Protein AF-A0A3N8AL44-F1 (afdb_monomer)

pLDDT: mean 87.47, std 13.8, range [42.69, 97.19]

Solvent-accessible surface area (backbone atoms only — not comparable to full-atom values): 4721 Å² total; per-residue (Å²): 138,84,85,79,83,72,81,73,70,55,70,68,58,53,62,51,70,69,38,79,61,49,62,44,50,53,39,43,62,72,30,38,67,41,36,52,50,16,52,50,36,62,77,40,43,70,58,35,22,51,51,29,46,73,72,68,41,81,63,19,60,59,54,34,51,50,49,29,49,48,26,37,50,51,33,49,39,58,47,68,52,78,86,120

Foldseek 3Di:
DDPPPPPPPPPVVVVQVVDPCNQLVVLCVVLVVLQVVLVVCVVVVVVQLVVQVVVVDPPSSVVSVVSSCCSNVVSCCSNVVPPD

Mean predicted aligned error: 7.53 Å

Sequence (84 aa):
MTTTTGRCSPGWIRALLSQAWVGSLVRLALVSAFLIGGVNKAMHFGDAVAEQAHFGLHPPALWAALAVVVEIGGSLCVVFRRFT

Structure (mmCIF, N/CA/C/O backbone):
data_AF-A0A3N8AL44-F1
#
_entry.id   AF-A0A3N8AL44-F1
#
loop_
_atom_site.group_PDB
_atom_site.id
_atom_site.type_symbol
_atom_site.label_atom_id
_atom_site.label_alt_id
_atom_site.label_comp_id
_atom_site.label_asym_id
_atom_site.label_entity_id
_atom_site.label_seq_id
_atom_site.pdbx_PDB_ins_code
_atom_site.Cartn_x
_atom_site.Cartn_y
_atom_site.Cartn_z
_atom_site.occupancy
_atom_site.B_iso_or_equiv
_atom_site.auth_seq_id
_atom_site.auth_comp_id
_atom_site.auth_asym_id
_atom_site.auth_atom_id
_atom_site.pdbx_PDB_model_num
ATOM 1 N N . MET A 1 1 ? -7.685 -13.976 48.064 1.00 42.69 1 MET A N 1
ATOM 2 C CA . MET A 1 1 ? -6.923 -13.133 47.118 1.00 42.69 1 MET A CA 1
ATOM 3 C C . MET A 1 1 ? -7.713 -13.042 45.824 1.00 42.69 1 MET A C 1
ATOM 5 O O . MET A 1 1 ? -7.751 -14.008 45.078 1.00 42.69 1 MET A O 1
ATOM 9 N N . THR A 1 2 ? -8.413 -11.933 45.606 1.00 46.66 2 THR A N 1
ATOM 10 C CA . THR A 1 2 ? -9.240 -11.673 44.419 1.00 46.66 2 THR A CA 1
ATOM 11 C C . THR A 1 2 ? -8.544 -10.622 43.562 1.00 46.66 2 THR A C 1
ATOM 13 O O . THR A 1 2 ? -8.585 -9.431 43.856 1.00 46.66 2 THR A O 1
ATOM 16 N N . THR A 1 3 ? -7.859 -11.061 42.511 1.00 47.94 3 THR A N 1
ATOM 17 C CA . THR A 1 3 ? -7.268 -10.186 41.494 1.00 47.94 3 THR A CA 1
ATOM 18 C C . THR A 1 3 ? -8.304 -9.887 40.414 1.00 47.94 3 THR A C 1
ATOM 20 O O . THR A 1 3 ? -8.376 -10.557 39.389 1.00 47.94 3 THR A O 1
ATOM 23 N N . THR A 1 4 ? -9.121 -8.858 40.628 1.00 56.19 4 THR A N 1
ATOM 24 C CA . THR A 1 4 ? -10.008 -8.325 39.586 1.00 56.19 4 THR A CA 1
ATOM 25 C C . THR A 1 4 ? -9.225 -7.333 38.724 1.00 56.19 4 THR A C 1
ATOM 27 O O . THR A 1 4 ? -9.290 -6.125 38.930 1.00 56.19 4 THR A O 1
ATOM 30 N N . THR A 1 5 ? -8.467 -7.808 37.735 1.00 57.50 5 THR A N 1
ATOM 31 C CA . THR A 1 5 ? -7.884 -6.948 36.686 1.00 57.50 5 THR A CA 1
ATOM 32 C C . THR A 1 5 ? -8.942 -6.599 35.635 1.00 57.50 5 THR A C 1
ATOM 34 O O . THR A 1 5 ? -8.829 -6.914 34.452 1.00 57.50 5 THR A O 1
ATOM 37 N N . GLY A 1 6 ? -10.005 -5.921 36.068 1.00 55.97 6 GLY A N 1
ATOM 38 C CA . GLY A 1 6 ? -10.998 -5.335 35.178 1.00 55.97 6 GLY A CA 1
ATOM 39 C C . GLY A 1 6 ? -10.455 -4.048 34.566 1.00 55.97 6 GLY A C 1
ATOM 40 O O . GLY A 1 6 ? -10.672 -2.968 35.107 1.00 55.97 6 GLY A O 1
ATOM 41 N N . ARG A 1 7 ? -9.759 -4.130 33.426 1.00 64.38 7 ARG A N 1
ATOM 42 C CA . ARG A 1 7 ? -9.552 -2.952 32.568 1.00 64.38 7 ARG A CA 1
ATOM 43 C C . ARG A 1 7 ? -10.902 -2.572 31.957 1.00 64.38 7 ARG A C 1
ATOM 45 O O . ARG A 1 7 ? -11.214 -2.952 30.832 1.00 64.38 7 ARG A O 1
ATOM 52 N N . CYS A 1 8 ? -11.729 -1.853 32.713 1.00 67.81 8 CYS A N 1
ATOM 53 C CA . CYS A 1 8 ? -12.903 -1.188 32.168 1.00 67.81 8 CYS A CA 1
ATOM 54 C C . CYS A 1 8 ? -12.413 -0.138 31.172 1.00 67.81 8 CYS A C 1
ATOM 56 O O . CYS A 1 8 ? -11.932 0.921 31.563 1.00 67.81 8 CYS A O 1
ATOM 58 N N . SER A 1 9 ? -12.489 -0.450 29.878 1.00 72.25 9 SER A N 1
ATOM 59 C CA . SER A 1 9 ? -12.275 0.536 28.822 1.00 72.25 9 SER A CA 1
ATOM 60 C C . SER A 1 9 ? -13.191 1.739 29.097 1.00 72.25 9 SER A C 1
ATOM 62 O O . SER A 1 9 ? -14.395 1.519 29.268 1.00 72.25 9 SER A O 1
ATOM 64 N N . PRO A 1 10 ? -12.661 2.974 29.156 1.00 87.25 10 PRO A N 1
ATOM 65 C CA . PRO A 1 10 ? -13.457 4.191 29.274 1.00 87.25 10 PRO A CA 1
ATOM 66 C C . PRO A 1 10 ? -14.681 4.177 28.348 1.00 87.25 10 PRO A C 1
ATOM 68 O O . PRO A 1 10 ? -14.585 3.739 27.199 1.00 87.25 10 PRO A O 1
ATOM 71 N N . GLY A 1 11 ? -15.831 4.667 28.827 1.00 85.50 11 GLY A N 1
ATOM 72 C CA . GLY A 1 11 ? -17.104 4.589 28.092 1.00 85.50 11 GLY A CA 1
ATOM 73 C C . GLY A 1 11 ? -17.047 5.193 26.683 1.00 85.50 11 GLY A C 1
ATOM 74 O O . GLY A 1 11 ? -17.644 4.651 25.756 1.00 85.50 11 GLY A O 1
ATOM 75 N N . TRP A 1 12 ? -16.243 6.243 26.493 1.00 86.75 12 TRP A N 1
ATOM 76 C CA . TRP A 1 12 ? -16.034 6.879 25.190 1.00 86.75 12 TRP A CA 1
ATOM 77 C C . TRP A 1 12 ? -15.297 5.973 24.187 1.00 86.75 12 TRP A C 1
ATOM 79 O O . TRP A 1 12 ? -15.637 5.971 23.008 1.00 86.75 12 TRP A O 1
ATOM 89 N N . ILE A 1 13 ? -14.352 5.139 24.644 1.00 86.75 13 ILE A N 1
ATOM 90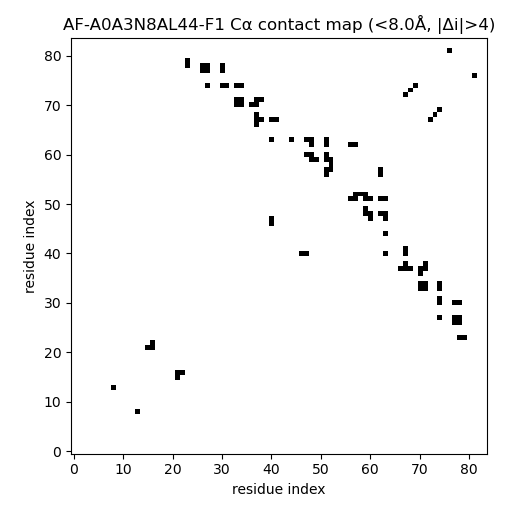 C CA . ILE A 1 13 ? -13.647 4.168 23.788 1.00 86.75 13 ILE A CA 1
ATOM 91 C C . ILE A 1 13 ? -14.624 3.094 23.316 1.00 86.75 13 ILE A C 1
ATOM 93 O O . ILE A 1 13 ? -14.597 2.706 22.153 1.00 86.75 13 ILE A O 1
ATOM 97 N N . ARG A 1 14 ? -15.528 2.635 24.192 1.00 85.31 14 ARG A N 1
ATOM 98 C CA . ARG A 1 14 ? -16.575 1.677 23.804 1.00 85.31 14 ARG A CA 1
ATOM 99 C C . ARG A 1 14 ? -17.556 2.274 22.800 1.00 85.31 14 ARG A C 1
ATOM 101 O O . ARG A 1 14 ? -17.926 1.586 21.857 1.00 85.31 14 ARG A O 1
ATOM 108 N N . ALA A 1 15 ? -17.952 3.532 22.986 1.00 87.75 15 ALA A N 1
ATOM 109 C CA . ALA A 1 15 ? -18.830 4.235 22.053 1.00 87.75 15 ALA A CA 1
ATOM 110 C C . ALA A 1 15 ? -18.174 4.434 20.677 1.00 87.75 15 ALA A C 1
ATOM 112 O O . ALA A 1 15 ? -18.842 4.298 19.659 1.00 87.75 15 ALA A O 1
ATOM 113 N N . LEU A 1 16 ? -16.864 4.700 20.639 1.00 86.81 16 LEU A N 1
ATOM 114 C CA . LEU A 1 16 ? -16.108 4.790 19.392 1.00 86.81 16 LEU A CA 1
ATOM 115 C C . LEU A 1 16 ? -15.979 3.414 18.718 1.00 86.81 16 LEU A C 1
ATOM 117 O O . LEU A 1 16 ? -16.314 3.261 17.549 1.00 86.81 16 LEU A O 1
ATOM 121 N N . LEU A 1 17 ? -15.542 2.390 19.456 1.00 86.31 17 LEU A N 1
ATOM 122 C CA . LEU A 1 17 ? -15.324 1.042 18.915 1.00 86.31 17 LEU A CA 1
ATOM 123 C C . LEU A 1 17 ? -16.621 0.299 18.551 1.00 86.31 17 LEU A C 1
ATOM 125 O O . LEU A 1 17 ? -16.555 -0.686 17.819 1.00 86.31 17 LEU A O 1
ATOM 129 N N . SER A 1 18 ? -17.791 0.741 19.027 1.00 87.81 18 SER A N 1
ATOM 130 C CA . SER A 1 18 ? -19.086 0.158 18.638 1.00 87.81 18 SER A CA 1
ATOM 131 C C . SER A 1 18 ? -19.515 0.532 17.216 1.00 87.81 18 SER A C 1
ATOM 133 O O . SER A 1 18 ? -20.427 -0.085 16.666 1.00 87.81 18 SER A O 1
ATOM 135 N N . GLN A 1 19 ? -18.873 1.531 16.606 1.00 89.94 19 GLN A N 1
ATOM 136 C CA . GLN A 1 19 ? -19.212 1.999 15.270 1.00 89.94 19 GLN A CA 1
ATOM 137 C C . GLN A 1 19 ? -18.611 1.091 14.190 1.00 89.94 19 GLN A C 1
ATOM 139 O O . GLN A 1 19 ? -17.393 0.950 14.082 1.00 89.94 19 GLN A O 1
ATOM 144 N N . ALA A 1 20 ? -19.458 0.540 13.318 1.00 82.50 20 ALA A N 1
ATOM 145 C CA . ALA A 1 20 ? -19.022 -0.361 12.246 1.00 82.50 20 ALA A CA 1
ATOM 146 C C . ALA A 1 20 ? -17.990 0.272 11.283 1.00 82.50 20 ALA A C 1
ATOM 148 O O . ALA A 1 20 ? -17.133 -0.431 10.749 1.00 82.50 20 ALA A O 1
ATOM 149 N N . TRP A 1 21 ? -18.026 1.597 11.092 1.00 87.19 21 TRP A N 1
ATOM 150 C CA . TRP A 1 21 ? -17.102 2.319 10.207 1.00 87.19 21 TRP A CA 1
ATOM 151 C C . TRP A 1 21 ? -15.693 2.491 10.786 1.00 87.19 21 TRP A C 1
ATOM 153 O O . TRP A 1 21 ? -14.737 2.609 10.017 1.00 87.19 21 TRP A O 1
ATOM 163 N N . VAL A 1 22 ? -15.533 2.469 12.117 1.00 90.50 22 VAL A N 1
ATOM 164 C CA . VAL A 1 22 ? -14.226 2.673 12.767 1.00 90.50 22 VAL A CA 1
ATOM 165 C C . VAL A 1 22 ? -13.256 1.562 12.382 1.00 90.50 22 VAL A C 1
ATOM 167 O O . VAL A 1 22 ? -12.096 1.837 12.086 1.00 90.50 22 VAL A O 1
ATOM 170 N N . GLY A 1 23 ? -13.734 0.319 12.280 1.00 87.00 23 GLY A N 1
ATOM 171 C CA . GLY A 1 23 ? -12.914 -0.798 11.810 1.00 87.00 23 GLY A CA 1
ATOM 172 C C . GLY A 1 23 ? -12.374 -0.588 10.391 1.00 87.0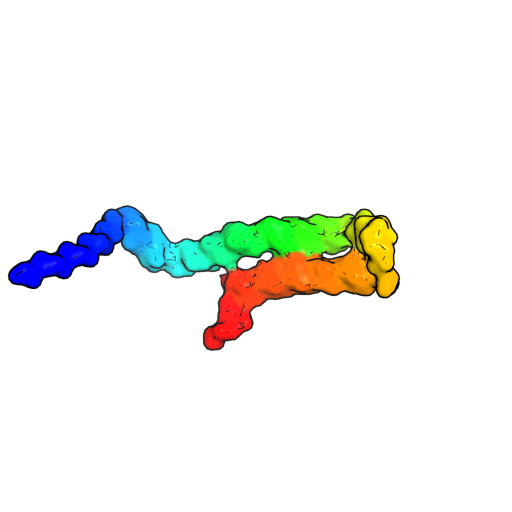0 23 GLY A C 1
ATOM 173 O O . GLY A 1 23 ? -11.196 -0.838 10.137 1.00 87.00 23 GLY A O 1
ATOM 174 N N . SER A 1 24 ? -13.208 -0.093 9.475 1.00 89.12 24 SER A N 1
ATOM 175 C CA . SER A 1 24 ? -12.798 0.192 8.095 1.00 89.12 24 SER A CA 1
ATOM 176 C C . SER A 1 24 ? -11.823 1.365 8.015 1.00 89.12 24 SER A C 1
ATOM 178 O O . SER A 1 24 ? -10.829 1.276 7.298 1.00 89.12 24 SER A O 1
ATOM 180 N N . LEU A 1 25 ? -12.050 2.435 8.783 1.00 91.69 25 LEU A N 1
ATOM 181 C CA . LEU A 1 25 ? -11.135 3.578 8.813 1.00 91.69 25 LEU A CA 1
ATOM 182 C C . LEU A 1 25 ? -9.775 3.237 9.407 1.00 91.69 25 LEU A C 1
ATOM 184 O O . LEU A 1 25 ? -8.768 3.687 8.876 1.00 91.69 25 LEU A O 1
ATOM 188 N N . VAL A 1 26 ? -9.716 2.435 10.470 1.00 93.06 26 VAL A N 1
ATOM 189 C CA . VAL A 1 26 ? -8.431 2.013 11.049 1.00 93.06 26 VAL A CA 1
ATOM 190 C C . VAL A 1 26 ? -7.633 1.190 10.038 1.00 93.06 26 VAL A C 1
ATOM 192 O O . VAL A 1 26 ? -6.430 1.392 9.899 1.00 93.06 26 VAL A O 1
ATOM 195 N N . ARG A 1 27 ? -8.293 0.304 9.284 1.00 93.00 27 ARG A N 1
ATOM 196 C CA . ARG A 1 27 ? -7.644 -0.454 8.203 1.00 93.00 27 ARG A CA 1
ATOM 197 C 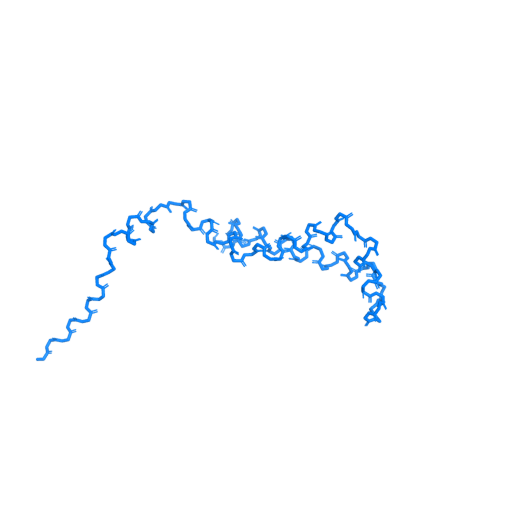C . ARG A 1 27 ? -7.159 0.453 7.082 1.00 93.00 27 ARG A C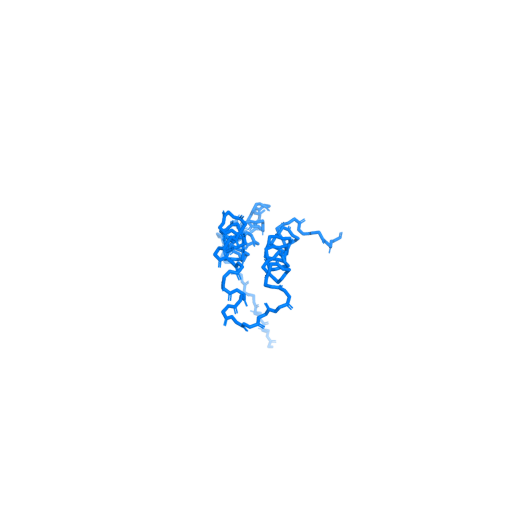 1
ATOM 199 O O . ARG A 1 27 ? -6.037 0.280 6.627 1.00 93.00 27 ARG A O 1
ATOM 206 N N . LEU A 1 28 ? -7.972 1.426 6.674 1.00 94.19 28 LEU A N 1
ATOM 207 C CA . LEU A 1 28 ? -7.580 2.411 5.670 1.00 94.19 28 LEU A CA 1
ATOM 208 C C . LEU A 1 28 ? -6.381 3.243 6.140 1.00 94.19 28 LEU A C 1
ATOM 210 O O . LEU A 1 28 ? -5.427 3.4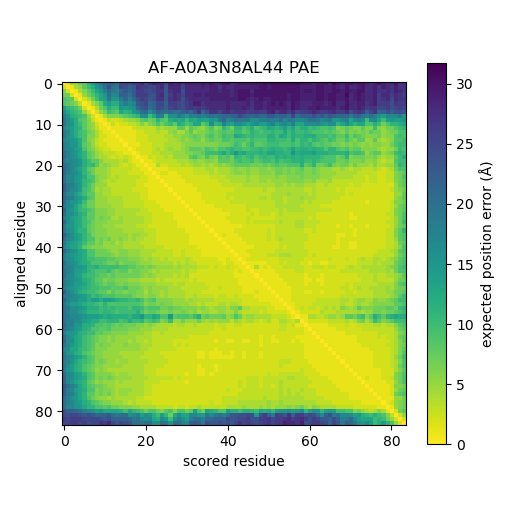11 5.391 1.00 94.19 28 LEU A O 1
ATOM 214 N N . ALA A 1 29 ? -6.399 3.712 7.388 1.00 95.44 29 ALA A N 1
ATOM 215 C CA . ALA A 1 29 ? -5.296 4.452 7.988 1.00 95.44 29 ALA A CA 1
ATOM 216 C C . ALA A 1 29 ? -4.014 3.609 8.020 1.00 95.44 29 ALA A C 1
ATOM 218 O O . ALA A 1 29 ? -2.956 4.100 7.631 1.00 95.44 29 ALA A O 1
ATOM 219 N N . LEU A 1 30 ? -4.123 2.330 8.395 1.00 95.38 30 LEU A N 1
ATOM 220 C CA . LEU A 1 30 ? -3.006 1.387 8.426 1.00 95.38 30 LEU A CA 1
ATOM 221 C C . LEU A 1 30 ? -2.352 1.204 7.048 1.00 95.38 30 LEU A C 1
ATOM 223 O O . LEU A 1 30 ? -1.129 1.146 6.965 1.00 95.38 30 LEU A O 1
ATOM 227 N N . VAL A 1 31 ? -3.145 1.124 5.973 1.00 97.19 31 VAL A N 1
ATOM 228 C CA . VAL A 1 31 ? -2.622 0.910 4.608 1.00 97.19 31 VAL A CA 1
ATOM 229 C C . VAL A 1 31 ? -2.406 2.193 3.808 1.00 97.19 31 VAL A C 1
ATOM 231 O O . VAL A 1 31 ? -1.943 2.134 2.673 1.00 97.19 31 VAL A O 1
ATOM 234 N N . SER A 1 32 ? -2.721 3.356 4.380 1.00 96.31 32 SER A N 1
ATOM 235 C CA . SER A 1 32 ? -2.717 4.643 3.673 1.00 96.31 32 SER A CA 1
ATOM 236 C C . SER A 1 32 ? -1.391 4.942 2.970 1.00 96.31 32 SER A C 1
ATOM 238 O O . SER A 1 32 ? -1.403 5.347 1.812 1.00 96.31 32 SER A O 1
ATOM 240 N N . ALA A 1 33 ? -0.254 4.673 3.618 1.00 96.69 33 ALA A N 1
ATOM 241 C CA . ALA A 1 33 ? 1.072 4.890 3.039 1.00 96.69 33 ALA A CA 1
ATOM 242 C C . ALA A 1 33 ? 1.301 4.068 1.757 1.00 96.69 33 ALA A C 1
ATOM 244 O O . ALA A 1 33 ? 1.802 4.597 0.766 1.00 96.69 33 ALA A O 1
ATOM 245 N N . PHE A 1 34 ? 0.879 2.801 1.752 1.00 95.88 34 PHE A N 1
ATOM 246 C CA . PHE A 1 34 ? 0.984 1.920 0.587 1.00 95.88 34 PHE A CA 1
ATOM 247 C C . PHE A 1 34 ? 0.005 2.330 -0.508 1.00 95.88 34 PHE A C 1
ATOM 249 O O . PHE A 1 34 ? 0.375 2.368 -1.674 1.00 95.88 34 PHE A O 1
ATOM 256 N N . LEU A 1 35 ? -1.227 2.691 -0.147 1.00 94.88 35 LEU A N 1
ATOM 257 C CA . LEU A 1 35 ? -2.232 3.108 -1.119 1.00 94.88 35 LEU A CA 1
ATOM 258 C C . LEU A 1 35 ? -1.822 4.410 -1.823 1.00 94.88 35 LEU A C 1
ATOM 260 O O . LEU A 1 35 ? -1.889 4.493 -3.046 1.00 94.88 35 LEU A O 1
ATOM 264 N N . ILE A 1 36 ? -1.355 5.404 -1.064 1.00 96.69 36 ILE A N 1
ATOM 265 C CA . ILE A 1 36 ? -0.868 6.679 -1.608 1.00 96.69 36 ILE A CA 1
ATOM 266 C C . ILE A 1 36 ? 0.379 6.438 -2.467 1.00 96.69 36 ILE A C 1
ATOM 268 O O . ILE A 1 36 ? 0.446 6.935 -3.590 1.00 96.69 36 ILE A O 1
ATOM 272 N N . GLY A 1 37 ? 1.337 5.640 -1.980 1.00 95.81 37 GLY A N 1
ATOM 273 C CA . GLY A 1 37 ? 2.545 5.281 -2.726 1.00 95.81 37 GLY A CA 1
ATOM 274 C C . GLY A 1 37 ? 2.241 4.566 -4.044 1.00 95.81 37 GLY A C 1
ATOM 275 O O . GLY A 1 37 ? 2.770 4.955 -5.085 1.00 95.81 37 GLY A O 1
ATOM 276 N N . GLY A 1 38 ? 1.335 3.589 -4.019 1.00 94.56 38 GLY A N 1
ATOM 277 C CA . GLY A 1 38 ? 0.938 2.815 -5.191 1.00 94.56 38 GLY A CA 1
ATOM 278 C C . GLY A 1 38 ? 0.193 3.653 -6.220 1.00 94.56 38 GLY A C 1
ATOM 279 O O . GLY A 1 38 ? 0.485 3.562 -7.411 1.00 94.56 38 GLY A O 1
ATOM 280 N N . VAL A 1 39 ? -0.718 4.526 -5.777 1.00 96.44 39 VAL A N 1
ATOM 281 C CA . VAL A 1 39 ? -1.411 5.474 -6.663 1.00 96.44 39 VAL A CA 1
ATOM 282 C C . VAL A 1 39 ? -0.423 6.458 -7.289 1.00 96.44 39 VAL A C 1
ATOM 284 O O . VAL A 1 39 ? -0.480 6.679 -8.497 1.00 96.44 39 VAL A O 1
ATOM 287 N N . ASN A 1 40 ? 0.519 6.999 -6.511 1.00 97.19 40 ASN A N 1
ATOM 288 C CA . ASN A 1 40 ? 1.553 7.889 -7.034 1.00 97.19 40 ASN A CA 1
ATOM 289 C C . ASN A 1 40 ? 2.416 7.186 -8.093 1.00 97.19 40 ASN A C 1
ATOM 291 O O . ASN A 1 40 ? 2.612 7.726 -9.179 1.00 97.19 40 ASN A O 1
ATOM 295 N N . LYS A 1 41 ? 2.866 5.952 -7.827 1.00 94.75 41 LYS A N 1
ATOM 296 C CA . LYS A 1 41 ? 3.614 5.143 -8.804 1.00 94.75 41 LYS A CA 1
ATOM 297 C C . LYS A 1 41 ? 2.786 4.805 -10.046 1.00 94.75 41 LYS A C 1
ATOM 299 O O . LYS A 1 41 ? 3.339 4.745 -11.136 1.00 94.75 41 LYS A O 1
ATOM 304 N N . ALA A 1 42 ? 1.475 4.601 -9.914 1.00 94.62 42 ALA A N 1
ATOM 305 C CA . ALA A 1 42 ? 0.597 4.348 -11.055 1.00 94.62 42 ALA A CA 1
ATOM 306 C C . ALA A 1 42 ? 0.434 5.588 -11.951 1.00 94.62 42 ALA A C 1
ATOM 308 O O . ALA A 1 42 ? 0.465 5.466 -13.174 1.00 94.62 42 ALA A O 1
ATOM 309 N N . MET A 1 43 ? 0.286 6.778 -11.356 1.00 96.81 43 MET A N 1
ATOM 310 C CA . MET A 1 43 ? 0.184 8.044 -12.098 1.00 96.81 43 MET A CA 1
ATOM 311 C C . MET A 1 43 ? 1.524 8.4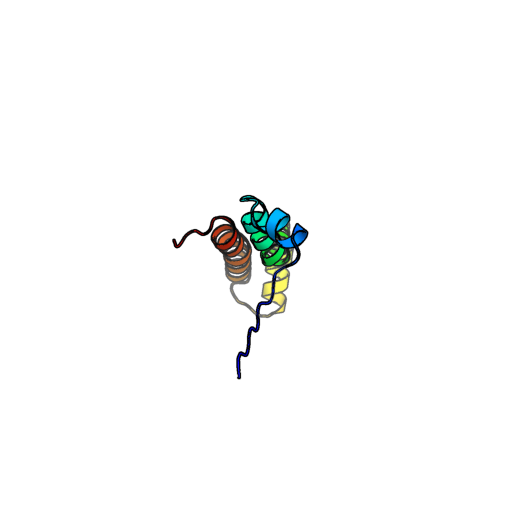74 -12.710 1.00 96.81 43 MET A C 1
ATOM 313 O O . MET A 1 43 ? 1.552 9.015 -13.813 1.00 96.81 43 MET A O 1
ATOM 317 N N . HIS A 1 44 ? 2.630 8.185 -12.022 1.00 95.94 44 HIS A N 1
ATOM 318 C 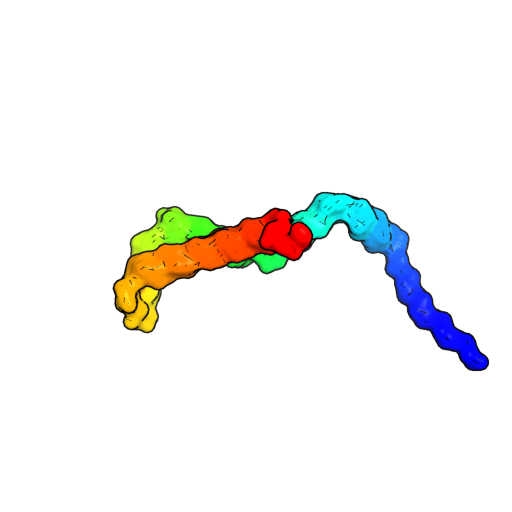CA . HIS A 1 44 ? 3.997 8.536 -12.414 1.00 95.94 44 HIS A CA 1
ATOM 319 C C . HIS A 1 44 ? 4.822 7.285 -12.737 1.00 95.94 44 HIS A C 1
ATOM 321 O O . HIS A 1 44 ? 5.926 7.079 -12.233 1.00 95.94 44 HIS A O 1
ATOM 327 N N . PHE A 1 45 ? 4.273 6.416 -13.591 1.00 93.81 45 PHE A N 1
ATOM 328 C CA . PHE A 1 45 ? 4.869 5.105 -13.853 1.00 93.81 45 PHE A CA 1
ATOM 329 C C . PHE A 1 45 ? 6.275 5.183 -14.462 1.00 93.81 45 PHE A C 1
ATOM 331 O O . PHE A 1 45 ? 7.119 4.348 -14.157 1.00 93.81 45 PHE A O 1
ATOM 338 N N . GLY A 1 46 ? 6.559 6.205 -15.276 1.00 93.06 46 GLY A N 1
ATOM 339 C CA . GLY A 1 46 ? 7.902 6.431 -15.822 1.00 93.06 46 GLY A CA 1
ATOM 340 C C . GLY A 1 46 ? 8.958 6.655 -14.736 1.00 93.06 46 GLY A C 1
ATOM 341 O O . GLY A 1 46 ? 10.029 6.053 -14.794 1.00 93.06 46 GLY A O 1
ATOM 342 N N . ASP A 1 47 ? 8.626 7.439 -13.710 1.00 93.25 47 ASP A N 1
ATOM 343 C CA . ASP A 1 47 ? 9.520 7.707 -12.579 1.00 93.25 47 ASP A CA 1
ATOM 344 C C . ASP A 1 47 ? 9.716 6.443 -11.734 1.00 93.25 47 ASP A C 1
ATOM 346 O O . ASP A 1 47 ? 10.836 6.120 -11.341 1.00 93.25 47 ASP A O 1
ATOM 350 N N . ALA A 1 48 ? 8.651 5.657 -11.544 1.00 93.38 48 ALA A N 1
ATOM 351 C CA . ALA A 1 48 ? 8.734 4.364 -10.869 1.00 93.38 48 ALA A CA 1
ATOM 352 C C . ALA A 1 48 ? 9.653 3.381 -11.619 1.00 93.38 48 ALA A C 1
ATOM 354 O O . ALA A 1 48 ? 10.468 2.702 -10.997 1.00 93.38 48 ALA A O 1
ATOM 355 N N . VAL A 1 49 ? 9.570 3.317 -12.953 1.00 95.38 49 VAL A N 1
ATOM 356 C CA . VAL A 1 49 ? 10.465 2.497 -13.792 1.00 95.38 49 VAL A CA 1
ATOM 357 C C . VAL A 1 49 ? 11.915 2.967 -13.657 1.00 95.38 49 VAL A C 1
ATOM 359 O O . VAL A 1 49 ? 12.812 2.135 -13.522 1.00 95.38 49 VAL A O 1
ATOM 362 N N . ALA A 1 50 ? 12.153 4.280 -13.679 1.00 93.88 50 ALA A N 1
ATOM 363 C CA . ALA A 1 50 ? 13.488 4.852 -13.519 1.00 93.88 50 ALA A CA 1
ATOM 364 C C . ALA A 1 50 ? 14.087 4.525 -12.142 1.00 93.88 50 ALA A C 1
ATOM 366 O O . ALA A 1 50 ? 15.260 4.167 -12.053 1.00 93.88 50 ALA A O 1
ATOM 367 N N . GLU A 1 51 ? 13.272 4.561 -11.087 1.00 92.06 51 GLU A N 1
ATOM 368 C CA . GLU A 1 51 ? 13.663 4.146 -9.740 1.00 92.06 51 GLU A CA 1
ATOM 369 C C . GLU A 1 51 ? 14.056 2.659 -9.702 1.00 92.06 51 GLU A C 1
ATOM 371 O O . GLU A 1 51 ? 15.128 2.316 -9.204 1.00 92.06 51 GLU A O 1
ATOM 376 N N . GLN A 1 52 ? 13.259 1.766 -10.305 1.00 95.69 52 GLN A N 1
ATOM 377 C CA . GLN A 1 52 ? 13.613 0.340 -10.377 1.00 95.69 52 GLN A CA 1
ATOM 378 C C . GLN A 1 52 ? 14.899 0.099 -11.184 1.00 95.69 52 GLN A C 1
ATOM 380 O O . GLN A 1 52 ? 15.721 -0.738 -10.806 1.00 95.69 52 GLN A O 1
ATOM 385 N N . ALA A 1 53 ? 15.103 0.849 -12.271 1.00 93.31 53 ALA A N 1
ATOM 386 C CA . ALA A 1 53 ? 16.329 0.786 -13.062 1.00 93.31 53 ALA A CA 1
ATOM 387 C C . ALA A 1 53 ? 17.547 1.276 -12.264 1.00 93.31 53 ALA A C 1
ATOM 389 O O . ALA A 1 53 ? 18.617 0.677 -12.355 1.00 93.31 53 ALA A O 1
ATOM 390 N N . HIS A 1 54 ? 17.382 2.315 -11.439 1.00 92.88 54 HIS A N 1
ATOM 391 C CA . HIS A 1 54 ? 18.427 2.809 -10.541 1.00 92.88 54 HIS A CA 1
ATOM 392 C C . HIS A 1 54 ? 18.834 1.761 -9.494 1.00 92.88 54 HIS A C 1
ATOM 394 O O . HIS A 1 54 ? 20.013 1.642 -9.168 1.00 92.88 54 HIS A O 1
ATOM 400 N N . PHE A 1 55 ? 17.886 0.944 -9.026 1.00 91.94 55 PHE A N 1
ATOM 401 C CA . PHE A 1 55 ? 18.156 -0.204 -8.152 1.00 91.94 55 PHE A CA 1
ATOM 402 C C . PHE A 1 55 ? 18.723 -1.437 -8.880 1.00 91.94 55 PHE A C 1
ATOM 404 O O . PHE A 1 55 ? 18.981 -2.458 -8.245 1.00 91.94 55 PHE A O 1
ATOM 411 N N . GLY A 1 56 ? 18.935 -1.368 -10.199 1.00 93.19 56 GLY A N 1
ATOM 412 C CA . GLY A 1 56 ? 19.475 -2.472 -10.996 1.00 93.19 56 GLY A CA 1
ATOM 413 C C . GLY A 1 56 ? 18.478 -3.606 -11.252 1.00 93.19 56 GLY A C 1
ATOM 414 O O . GLY A 1 56 ? 18.879 -4.707 -11.635 1.00 93.19 56 GLY A O 1
ATOM 415 N N . LEU A 1 57 ? 17.179 -3.369 -11.049 1.00 92.06 57 LEU A N 1
ATOM 416 C CA . LEU A 1 57 ? 16.141 -4.365 -11.287 1.00 92.06 57 LEU A CA 1
ATOM 417 C C . LEU A 1 57 ? 15.801 -4.434 -12.780 1.00 92.06 57 LEU A C 1
ATOM 419 O O . LEU A 1 57 ? 15.281 -3.486 -13.366 1.00 92.06 57 LEU A O 1
ATOM 423 N N . HIS A 1 58 ? 16.048 -5.593 -13.395 1.00 90.62 58 HIS A N 1
ATOM 424 C CA . HIS A 1 58 ? 15.721 -5.863 -14.795 1.00 90.62 58 HIS A CA 1
ATOM 425 C C . HIS A 1 58 ? 14.665 -6.975 -14.914 1.00 90.62 58 HIS A C 1
ATOM 427 O O . HIS A 1 58 ? 14.810 -8.011 -14.264 1.00 90.62 58 HIS A O 1
ATOM 433 N N . PRO A 1 59 ? 13.618 -6.812 -15.748 1.00 93.12 59 PRO A N 1
ATOM 434 C CA . PRO A 1 59 ? 13.209 -5.597 -16.461 1.00 93.12 59 PRO A CA 1
ATOM 435 C C . PRO A 1 59 ? 12.558 -4.573 -15.506 1.00 93.12 59 PRO A C 1
ATOM 437 O O . PRO A 1 59 ? 11.624 -4.938 -14.790 1.00 93.12 59 PRO A O 1
ATOM 440 N N . PRO A 1 60 ? 12.962 -3.291 -15.511 1.00 93.62 60 PRO A N 1
ATOM 441 C CA . PRO A 1 60 ? 12.535 -2.325 -14.490 1.00 93.62 60 PRO A CA 1
ATOM 442 C C . PRO A 1 60 ? 11.024 -2.063 -14.499 1.00 93.62 60 PRO A C 1
ATOM 444 O O . PRO A 1 60 ? 10.402 -1.935 -13.448 1.00 93.62 60 PRO A O 1
ATOM 447 N N . ALA A 1 61 ? 10.405 -2.074 -15.682 1.00 93.00 61 ALA A N 1
ATOM 448 C CA . ALA A 1 61 ? 8.963 -1.896 -15.817 1.00 93.00 61 ALA A CA 1
ATOM 449 C C . ALA A 1 61 ? 8.147 -3.041 -15.207 1.00 93.00 61 ALA A C 1
ATOM 451 O O . ALA A 1 61 ? 7.071 -2.797 -14.667 1.00 93.00 61 ALA A O 1
ATOM 452 N N . LEU A 1 62 ? 8.661 -4.276 -15.241 1.00 96.00 62 LEU A N 1
ATOM 453 C CA . LEU A 1 62 ? 7.988 -5.408 -14.607 1.00 96.00 62 LEU A CA 1
ATOM 454 C C . LEU A 1 62 ? 7.959 -5.222 -13.088 1.00 96.00 62 LEU A C 1
AT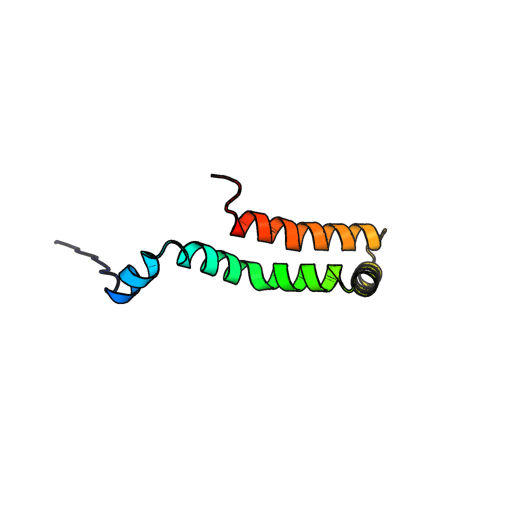OM 456 O O . LEU A 1 62 ? 6.907 -5.358 -12.471 1.00 96.00 62 LEU A O 1
ATOM 460 N N . TRP A 1 63 ? 9.096 -4.859 -12.497 1.00 96.38 63 TRP A N 1
ATOM 461 C CA . TRP A 1 63 ? 9.204 -4.633 -11.057 1.00 96.38 63 TRP A CA 1
ATOM 462 C C . TRP A 1 63 ? 8.369 -3.439 -10.592 1.00 96.38 63 TRP A C 1
ATOM 464 O O . TRP A 1 63 ? 7.666 -3.546 -9.589 1.00 96.38 63 TRP A O 1
ATOM 474 N N . ALA A 1 64 ? 8.346 -2.349 -11.365 1.00 95.75 64 ALA A N 1
ATOM 475 C CA . ALA A 1 64 ? 7.500 -1.193 -11.078 1.00 95.75 64 ALA A CA 1
ATOM 476 C C . ALA A 1 64 ? 6.009 -1.569 -11.117 1.00 95.75 64 ALA A C 1
ATOM 478 O O . ALA A 1 64 ? 5.250 -1.202 -10.220 1.00 95.75 64 ALA A O 1
ATOM 479 N N . ALA A 1 65 ? 5.589 -2.349 -12.120 1.00 96.38 65 ALA A N 1
ATOM 480 C CA . ALA A 1 65 ? 4.210 -2.819 -12.231 1.00 96.38 65 ALA A CA 1
ATOM 481 C C . ALA A 1 65 ? 3.827 -3.740 -11.063 1.00 96.38 65 ALA A C 1
ATOM 483 O O . ALA A 1 65 ? 2.759 -3.571 -10.475 1.00 96.38 65 ALA A O 1
ATOM 484 N N . LEU A 1 66 ? 4.704 -4.675 -10.684 1.00 96.44 66 LEU A N 1
ATOM 485 C CA . LEU A 1 66 ? 4.489 -5.548 -9.528 1.00 96.44 66 LEU A CA 1
ATOM 486 C C . LEU A 1 66 ? 4.369 -4.746 -8.227 1.00 96.44 66 LEU A C 1
ATOM 488 O O . LEU A 1 66 ? 3.466 -5.020 -7.440 1.00 96.44 66 LEU A O 1
ATOM 492 N N . ALA A 1 67 ? 5.217 -3.736 -8.022 1.00 95.50 67 ALA A N 1
ATOM 493 C CA . ALA A 1 67 ? 5.143 -2.861 -6.856 1.00 95.50 67 ALA A CA 1
ATOM 494 C C . ALA A 1 67 ? 3.785 -2.146 -6.773 1.00 95.50 67 ALA A C 1
ATOM 496 O O . ALA A 1 67 ? 3.123 -2.224 -5.742 1.00 95.50 67 ALA A O 1
ATOM 497 N N . VAL A 1 68 ? 3.318 -1.544 -7.873 1.00 96.62 68 VAL A N 1
ATOM 498 C CA . VAL A 1 68 ? 1.995 -0.894 -7.941 1.00 96.62 68 VAL A CA 1
ATOM 499 C C . VAL A 1 68 ? 0.869 -1.883 -7.631 1.00 96.62 68 VAL A C 1
ATOM 501 O O . VAL A 1 68 ? -0.016 -1.587 -6.825 1.00 96.62 68 VAL A O 1
ATOM 504 N N . VAL A 1 69 ? 0.900 -3.072 -8.243 1.00 97.06 69 VAL A N 1
ATOM 505 C CA . VAL A 1 69 ? -0.123 -4.109 -8.036 1.00 97.06 69 VAL A CA 1
ATOM 506 C C . VAL A 1 69 ? -0.157 -4.570 -6.580 1.00 97.06 69 VAL A C 1
ATOM 508 O O . VAL A 1 69 ? -1.243 -4.724 -6.025 1.00 97.06 69 VAL A O 1
ATOM 511 N N . VAL A 1 70 ? 0.999 -4.768 -5.945 1.00 96.31 70 VAL A N 1
ATOM 512 C CA . VAL A 1 70 ? 1.082 -5.197 -4.541 1.00 96.31 70 VAL A CA 1
ATOM 513 C C . VAL A 1 70 ? 0.646 -4.081 -3.594 1.00 96.31 70 VAL A C 1
ATOM 515 O O . VAL A 1 70 ? -0.142 -4.336 -2.685 1.00 96.31 70 VAL A O 1
ATOM 518 N N . GLU A 1 71 ? 1.103 -2.850 -3.813 1.00 96.56 71 GLU A N 1
ATOM 519 C CA . GLU A 1 71 ? 0.764 -1.696 -2.976 1.00 96.56 71 GLU A CA 1
ATOM 520 C C . GLU A 1 71 ? -0.741 -1.404 -3.008 1.00 96.56 71 GLU A C 1
ATOM 522 O O . GLU A 1 71 ? -1.375 -1.288 -1.955 1.00 96.56 71 GLU A O 1
ATOM 527 N N . ILE A 1 72 ? -1.345 -1.356 -4.198 1.00 95.94 72 ILE A N 1
ATOM 528 C CA . ILE A 1 72 ? -2.780 -1.092 -4.349 1.00 95.94 72 ILE A CA 1
ATOM 529 C C . ILE A 1 72 ? -3.590 -2.338 -3.986 1.00 95.94 72 ILE A C 1
ATOM 531 O O . ILE A 1 72 ? -4.474 -2.275 -3.133 1.00 95.94 72 ILE A O 1
ATOM 535 N N . GLY A 1 73 ? -3.288 -3.484 -4.595 1.00 94.25 73 GLY A N 1
ATOM 536 C CA . GLY A 1 73 ? -4.032 -4.728 -4.395 1.00 94.25 73 GLY A CA 1
ATOM 537 C C . GLY A 1 73 ? -4.005 -5.200 -2.943 1.00 94.25 73 GLY A C 1
ATOM 538 O O . GLY A 1 73 ? -5.052 -5.522 -2.383 1.00 94.25 73 GLY A O 1
ATOM 539 N N . GLY A 1 74 ? -2.838 -5.162 -2.295 1.00 93.88 74 GLY A N 1
ATOM 540 C CA . GLY A 1 74 ? -2.689 -5.477 -0.874 1.00 93.88 74 GLY A CA 1
ATOM 541 C C . GLY A 1 74 ? -3.492 -4.532 0.022 1.00 93.88 74 GLY A C 1
ATOM 542 O O . GLY A 1 74 ? -4.215 -4.993 0.909 1.00 93.88 74 GLY A O 1
ATOM 543 N N . SER A 1 75 ? -3.449 -3.224 -0.256 1.00 94.25 75 SER A N 1
ATOM 544 C CA . SER A 1 75 ? -4.241 -2.227 0.477 1.00 94.25 75 SER A CA 1
ATOM 545 C C . SER A 1 75 ? -5.744 -2.485 0.353 1.00 94.25 75 SER A C 1
ATOM 547 O O . SER A 1 75 ? -6.459 -2.480 1.357 1.00 94.25 75 SER A O 1
ATOM 549 N N . LEU A 1 76 ? -6.232 -2.777 -0.857 1.00 92.50 76 LEU A N 1
ATOM 550 C CA . LEU A 1 76 ? -7.640 -3.108 -1.091 1.00 92.50 76 LEU A CA 1
ATOM 551 C C . LEU A 1 76 ? -8.048 -4.402 -0.371 1.00 92.50 76 LEU A C 1
ATOM 553 O O . LEU A 1 76 ? -9.109 -4.435 0.253 1.00 92.50 76 LEU A O 1
ATOM 557 N N . CYS A 1 77 ? -7.211 -5.445 -0.385 1.00 92.69 77 CYS A N 1
ATOM 558 C CA . CYS A 1 77 ? -7.473 -6.693 0.343 1.00 92.69 77 CYS A CA 1
ATOM 559 C C . CYS A 1 77 ? -7.663 -6.462 1.849 1.00 92.69 77 CYS A C 1
ATOM 561 O O . CYS A 1 77 ? -8.594 -7.014 2.445 1.00 92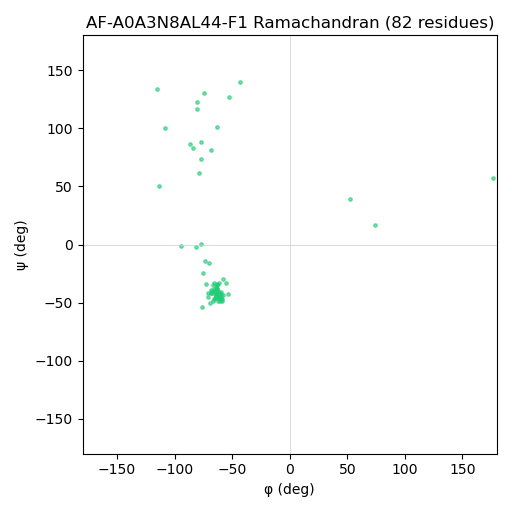.69 77 CYS A O 1
ATOM 563 N N . VAL A 1 78 ? -6.818 -5.622 2.458 1.00 91.62 78 VAL A N 1
ATOM 564 C CA . VAL A 1 78 ? -6.914 -5.269 3.882 1.00 91.62 78 VAL A CA 1
ATOM 565 C C . VAL A 1 78 ? -8.180 -4.463 4.159 1.00 91.62 78 VAL A C 1
ATOM 567 O O . VAL A 1 78 ? -8.930 -4.807 5.074 1.00 91.62 78 VAL A O 1
ATOM 570 N N . VAL A 1 79 ? -8.459 -3.426 3.364 1.00 90.44 79 VAL A N 1
ATOM 571 C CA . VAL A 1 79 ? -9.643 -2.568 3.540 1.00 90.44 79 VAL A CA 1
ATOM 572 C C . VAL A 1 79 ? -10.936 -3.376 3.408 1.00 90.44 79 VAL A C 1
ATOM 574 O O . VAL A 1 79 ? -11.792 -3.309 4.294 1.00 90.44 79 VAL A O 1
ATOM 577 N N . PHE A 1 80 ? -11.055 -4.194 2.360 1.00 88.56 80 PHE A N 1
ATOM 578 C CA . PHE A 1 80 ? -12.251 -4.996 2.090 1.00 88.56 80 PHE A CA 1
ATOM 579 C C . PHE A 1 80 ? -12.339 -6.290 2.895 1.00 88.56 80 PHE A C 1
ATOM 581 O O . PHE A 1 80 ? -13.344 -6.992 2.790 1.00 88.56 80 PHE A O 1
ATOM 588 N N . ARG A 1 81 ? -11.331 -6.612 3.719 1.00 81.75 81 ARG A N 1
ATOM 589 C CA . ARG A 1 81 ? -11.317 -7.830 4.544 1.00 81.75 81 ARG A CA 1
ATOM 590 C C . ARG A 1 81 ? -11.577 -9.088 3.704 1.00 81.75 81 ARG A C 1
ATOM 592 O O . ARG A 1 81 ? -12.302 -9.989 4.124 1.00 81.75 81 ARG A O 1
ATOM 599 N N . ARG A 1 82 ? -11.022 -9.143 2.493 1.00 65.50 82 ARG A N 1
ATOM 600 C CA . ARG A 1 82 ? -11.213 -10.268 1.567 1.00 65.50 82 ARG A CA 1
ATOM 601 C C . ARG A 1 82 ? -10.340 -11.442 2.024 1.00 65.50 82 ARG A C 1
ATOM 603 O O . ARG A 1 82 ? -9.306 -11.639 1.419 1.00 65.50 82 ARG A O 1
ATOM 610 N N . PHE A 1 83 ? -10.745 -12.117 3.112 1.00 49.06 83 PHE A N 1
ATOM 611 C CA . PHE A 1 83 ? -10.459 -13.498 3.583 1.00 49.06 83 PHE A CA 1
ATOM 612 C C . PHE A 1 83 ? -11.140 -13.719 4.962 1.00 49.06 83 PHE A C 1
ATOM 614 O O . PHE A 1 83 ? -10.484 -13.968 5.973 1.00 49.06 83 PHE A O 1
ATOM 621 N N . THR A 1 84 ? -12.459 -13.537 5.048 1.00 45.22 84 THR A N 1
ATOM 622 C CA . THR A 1 84 ? -13.285 -14.046 6.162 1.00 45.22 84 THR A CA 1
ATOM 623 C C . THR A 1 84 ? -14.287 -15.028 5.590 1.00 45.22 84 THR A C 1
ATOM 625 O O . THR A 1 84 ? -14.742 -14.766 4.453 1.00 45.22 84 THR A O 1
#

Secondary structure (DSSP, 8-state):
----------HHHHHHHT-HHHHHHHHHHHHHHHHHHHHHHHHTHHHHHHHHHHTT-SSHHHHHHHHHHHHHHHHHHHHHT---

Radius of gyration: 20.15 Å; Cα contacts (8 Å, |Δi|>4): 57; chains: 1; bounding box: 39×23×64 Å

Nearest PDB structures (foldseek):
  7o40-assembly1_A  TM=4.271E-01  e=8.648E+00  Synechocystis sp. PCC 6803 substr. Kazusa